Protein AF-A0A966VEH9-F1 (afdb_monomer_lite)

Structure (mmCIF, N/CA/C/O backbone):
data_AF-A0A966VEH9-F1
#
_entry.id   AF-A0A966VEH9-F1
#
loop_
_atom_site.group_PDB
_atom_site.id
_atom_site.type_symbol
_atom_site.label_atom_id
_atom_site.label_alt_id
_atom_site.label_comp_id
_atom_site.label_asym_id
_atom_site.label_entity_id
_atom_site.label_seq_id
_atom_site.pdbx_PDB_ins_code
_atom_site.Cartn_x
_atom_site.Cartn_y
_atom_site.Cartn_z
_atom_site.occupancy
_atom_site.B_iso_or_equiv
_atom_site.auth_seq_id
_atom_site.auth_comp_id
_atom_site.auth_asym_id
_atom_site.auth_atom_id
_atom_site.pdbx_PDB_model_num
ATOM 1 N N . MET A 1 1 ? 21.025 -4.062 -24.491 1.00 44.59 1 MET A N 1
ATOM 2 C CA . MET A 1 1 ? 19.567 -3.854 -24.345 1.00 44.59 1 MET A CA 1
ATOM 3 C C . MET A 1 1 ? 19.330 -3.210 -22.993 1.00 44.59 1 MET A C 1
ATOM 5 O O . MET A 1 1 ? 19.897 -3.698 -22.022 1.00 44.59 1 MET A O 1
ATOM 9 N N . ALA A 1 2 ? 18.579 -2.110 -22.922 1.00 54.09 2 ALA A N 1
ATOM 10 C CA . ALA A 1 2 ? 18.177 -1.553 -21.632 1.00 54.09 2 ALA A CA 1
ATOM 11 C C . ALA A 1 2 ? 17.307 -2.588 -20.902 1.00 54.09 2 ALA A C 1
ATOM 13 O O . ALA A 1 2 ? 16.449 -3.213 -21.525 1.00 54.09 2 ALA A O 1
ATOM 14 N N . ALA A 1 3 ? 17.565 -2.819 -19.615 1.00 67.88 3 ALA A N 1
ATOM 15 C CA . ALA A 1 3 ? 16.730 -3.713 -18.825 1.00 67.88 3 ALA A CA 1
ATOM 16 C C . ALA A 1 3 ? 15.299 -3.158 -18.784 1.00 67.88 3 ALA A C 1
ATOM 18 O O . ALA A 1 3 ? 15.113 -1.969 -18.525 1.00 67.88 3 ALA A O 1
ATOM 19 N N . THR A 1 4 ? 14.301 -4.008 -19.030 1.00 77.06 4 THR A N 1
ATOM 20 C CA . THR A 1 4 ? 12.894 -3.631 -18.875 1.00 77.06 4 THR A CA 1
ATOM 21 C C . THR A 1 4 ? 12.675 -3.118 -17.450 1.00 77.06 4 THR A C 1
ATOM 23 O O . THR A 1 4 ? 13.062 -3.808 -16.498 1.00 77.06 4 THR A O 1
ATOM 26 N N . PRO A 1 5 ? 12.106 -1.915 -17.272 1.00 85.56 5 PRO A N 1
ATOM 27 C CA . PRO A 1 5 ? 11.898 -1.368 -15.945 1.00 85.56 5 PRO A CA 1
ATOM 28 C C . PRO A 1 5 ? 10.910 -2.249 -15.163 1.00 85.56 5 PRO A C 1
ATOM 30 O O . PRO A 1 5 ? 9.948 -2.795 -15.707 1.00 85.56 5 PRO A O 1
ATOM 33 N N . SER A 1 6 ? 11.198 -2.460 -13.878 1.00 92.12 6 SER A N 1
ATOM 34 C CA . SER A 1 6 ? 10.490 -3.435 -13.047 1.00 92.12 6 SER A CA 1
ATOM 35 C C . SER A 1 6 ? 10.169 -2.859 -11.680 1.00 92.12 6 SER A C 1
ATOM 37 O O . SER A 1 6 ? 11.043 -2.281 -11.035 1.00 92.12 6 SER A O 1
ATOM 39 N N . ILE A 1 7 ? 8.940 -3.092 -11.213 1.00 94.69 7 ILE A N 1
ATOM 40 C CA . ILE A 1 7 ? 8.502 -2.699 -9.871 1.00 94.69 7 ILE A CA 1
ATOM 41 C C . ILE A 1 7 ? 9.254 -3.443 -8.762 1.00 94.69 7 ILE A C 1
ATOM 43 O O . ILE A 1 7 ? 9.319 -2.976 -7.635 1.00 94.69 7 ILE A O 1
ATOM 47 N N . PHE A 1 8 ? 9.875 -4.581 -9.073 1.00 93.12 8 PHE A N 1
ATOM 48 C CA . PHE A 1 8 ? 10.613 -5.392 -8.103 1.00 93.12 8 PHE A CA 1
ATOM 49 C C . PHE A 1 8 ? 12.091 -5.007 -7.976 1.00 93.12 8 PHE A C 1
ATOM 51 O O . PHE A 1 8 ? 12.850 -5.688 -7.289 1.00 93.12 8 PHE A O 1
ATOM 58 N N . ARG A 1 9 ? 12.523 -3.931 -8.641 1.00 91.69 9 ARG A N 1
ATOM 59 C CA . ARG A 1 9 ? 13.870 -3.372 -8.500 1.00 91.69 9 ARG A CA 1
ATOM 60 C C . ARG A 1 9 ? 13.766 -1.930 -8.042 1.00 91.69 9 ARG A C 1
ATOM 62 O O . ARG A 1 9 ? 13.199 -1.105 -8.756 1.00 91.69 9 ARG A O 1
ATOM 69 N N . LEU A 1 10 ? 14.362 -1.635 -6.889 1.00 92.56 10 LEU A N 1
ATOM 70 C CA . LEU A 1 10 ? 14.379 -0.284 -6.347 1.00 92.56 10 LEU A CA 1
ATOM 71 C C . LEU A 1 10 ? 15.043 0.683 -7.335 1.00 92.56 10 LEU A C 1
ATOM 73 O O . LEU A 1 10 ? 16.211 0.537 -7.693 1.00 92.56 10 LEU A O 1
ATOM 77 N N . SER A 1 11 ? 14.274 1.665 -7.789 1.00 93.88 11 SER A N 1
ATOM 78 C CA . SER A 1 11 ? 14.702 2.723 -8.698 1.00 93.88 11 SER A CA 1
ATOM 79 C C . SER A 1 11 ? 13.766 3.933 -8.577 1.00 93.88 11 SER A C 1
ATOM 81 O O . SER A 1 11 ? 12.633 3.790 -8.110 1.00 93.88 11 SER A O 1
ATOM 83 N N . PRO A 1 12 ? 14.170 5.128 -9.044 1.00 95.12 12 PRO A N 1
ATOM 84 C CA . PRO A 1 12 ? 13.262 6.274 -9.100 1.00 95.12 12 PRO A CA 1
ATOM 85 C C . PRO A 1 12 ? 11.986 5.977 -9.899 1.00 95.12 12 PRO A C 1
ATOM 87 O O . PRO A 1 12 ? 10.893 6.343 -9.479 1.00 95.12 12 PRO A O 1
ATOM 90 N N . SER A 1 13 ? 12.104 5.246 -11.013 1.00 95.12 13 SER A N 1
ATOM 91 C CA . SER A 1 13 ? 10.956 4.845 -11.832 1.00 95.12 13 SER A CA 1
ATOM 92 C C . SER A 1 13 ? 10.021 3.884 -11.100 1.00 95.12 13 SER A C 1
ATOM 94 O O . SER A 1 13 ? 8.808 4.048 -11.191 1.00 95.12 13 SER A O 1
ATOM 96 N N . SER A 1 14 ? 10.554 2.911 -10.348 1.00 95.38 14 SER A N 1
ATOM 97 C CA . SER A 1 14 ? 9.718 1.987 -9.571 1.00 95.38 14 SER A CA 1
ATOM 98 C C . SER A 1 14 ? 8.979 2.705 -8.444 1.00 95.38 14 SER A C 1
ATOM 100 O O . SER A 1 14 ? 7.819 2.400 -8.212 1.00 95.38 14 SER A O 1
ATOM 102 N N . LEU A 1 15 ? 9.617 3.667 -7.766 1.00 97.00 15 LEU A N 1
ATOM 103 C CA . LEU A 1 15 ? 8.972 4.466 -6.717 1.00 97.00 15 LEU A CA 1
ATOM 104 C C . LEU A 1 15 ? 7.926 5.430 -7.284 1.00 97.00 15 LEU A C 1
ATOM 106 O O . LEU A 1 15 ? 6.884 5.625 -6.668 1.00 97.00 15 LEU A O 1
ATOM 110 N N . LEU A 1 16 ? 8.171 6.010 -8.462 1.00 98.00 16 LEU A N 1
ATOM 111 C CA . LEU A 1 16 ? 7.191 6.869 -9.121 1.00 98.00 16 LEU A CA 1
ATOM 112 C C . LEU A 1 16 ? 5.952 6.075 -9.554 1.00 98.00 16 LEU A C 1
ATOM 114 O O . LEU A 1 16 ? 4.839 6.462 -9.206 1.00 98.00 16 LEU A O 1
ATOM 118 N N . GLY A 1 17 ? 6.140 4.947 -10.250 1.00 98.06 17 GLY A N 1
ATOM 119 C CA . GLY A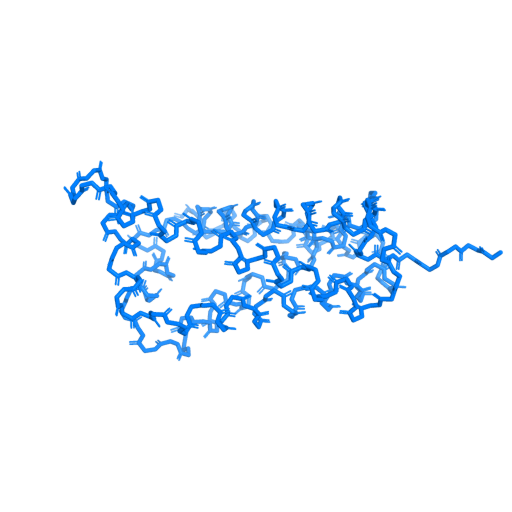 1 17 ? 5.032 4.065 -10.633 1.00 98.06 17 GLY A CA 1
ATOM 120 C C . GLY A 1 17 ? 4.331 3.466 -9.413 1.00 98.06 17 GLY A C 1
ATOM 121 O O . GLY A 1 17 ? 3.108 3.384 -9.394 1.00 98.06 17 GLY A O 1
ATOM 122 N N . TRP A 1 18 ? 5.129 3.182 -8.381 1.00 98.31 18 TRP A N 1
ATOM 123 C CA . TRP A 1 18 ? 4.818 3.133 -6.953 1.00 98.31 18 TRP A CA 1
ATOM 124 C C . TRP A 1 18 ? 3.577 3.904 -6.520 1.00 98.31 18 TRP A C 1
ATOM 126 O O . TRP A 1 18 ? 2.440 3.433 -6.406 1.00 98.31 18 TRP A O 1
ATOM 136 N N . THR A 1 19 ? 3.900 5.167 -6.296 1.00 98.56 19 THR A N 1
ATOM 137 C CA . THR A 1 19 ? 3.038 6.217 -5.793 1.00 98.56 19 THR A CA 1
ATOM 138 C C . THR A 1 19 ? 1.925 6.542 -6.778 1.00 98.56 19 THR A C 1
ATOM 140 O O . THR A 1 19 ? 0.795 6.747 -6.363 1.00 98.56 19 THR A O 1
ATOM 143 N N . ALA A 1 20 ? 2.191 6.535 -8.085 1.00 98.56 20 ALA A N 1
ATOM 144 C CA . ALA A 1 20 ? 1.158 6.810 -9.077 1.00 98.56 20 ALA A CA 1
ATOM 145 C C . ALA A 1 20 ? 0.074 5.725 -9.108 1.00 98.56 20 ALA A C 1
ATOM 147 O O . ALA A 1 20 ? -1.109 6.049 -9.193 1.00 98.56 20 ALA A O 1
ATOM 148 N N . ALA A 1 21 ? 0.453 4.450 -8.993 1.00 98.56 21 ALA A N 1
ATOM 149 C CA . ALA A 1 21 ? -0.515 3.363 -8.902 1.00 98.56 21 ALA A CA 1
ATOM 150 C C . ALA A 1 21 ? -1.343 3.466 -7.621 1.00 98.56 21 ALA A C 1
ATOM 152 O O . ALA A 1 21 ? -2.554 3.278 -7.681 1.00 98.56 21 ALA A O 1
ATOM 153 N N . TYR A 1 22 ? -0.718 3.852 -6.505 1.00 98.38 22 TYR A N 1
ATOM 154 C CA . TYR A 1 22 ? -1.426 4.122 -5.256 1.00 98.38 22 TYR A CA 1
ATOM 155 C C . TYR A 1 22 ? -2.466 5.226 -5.414 1.00 98.38 22 TYR A C 1
ATOM 157 O O . TYR A 1 22 ? -3.626 5.056 -5.068 1.00 98.38 22 TYR A O 1
ATOM 165 N N . SER A 1 23 ? -2.059 6.346 -6.010 1.00 98.12 23 SER A N 1
ATOM 166 C CA . SER A 1 23 ? -2.909 7.513 -6.236 1.00 98.12 23 SER A CA 1
ATOM 167 C C . SER A 1 23 ? -4.136 7.222 -7.102 1.00 98.12 23 SER A C 1
ATOM 169 O O . SER A 1 23 ? -5.132 7.936 -7.008 1.00 98.12 23 SER A O 1
ATOM 171 N N . ILE A 1 24 ? -4.080 6.180 -7.935 1.00 97.88 24 ILE A N 1
ATOM 172 C CA . ILE A 1 24 ? -5.221 5.694 -8.718 1.00 97.88 24 ILE A CA 1
ATOM 173 C C . ILE A 1 24 ? -6.031 4.678 -7.915 1.00 97.88 24 ILE A C 1
ATOM 175 O O . ILE A 1 24 ? -7.258 4.746 -7.888 1.00 97.88 24 ILE A O 1
ATOM 179 N N . TRP A 1 25 ? -5.348 3.710 -7.308 1.00 97.62 25 TRP A N 1
ATOM 180 C CA . TRP A 1 25 ? -5.984 2.554 -6.697 1.00 97.62 25 TRP A CA 1
ATOM 181 C C . TRP A 1 25 ? -6.665 2.887 -5.376 1.00 97.62 25 TRP A C 1
ATOM 183 O O . TRP A 1 25 ? -7.784 2.438 -5.158 1.00 97.62 25 TRP A O 1
ATOM 193 N N . GLU A 1 26 ? -6.050 3.716 -4.538 1.00 95.44 26 GLU A N 1
ATOM 194 C CA . GLU A 1 26 ? -6.538 3.980 -3.188 1.00 95.44 26 GLU A CA 1
ATOM 195 C C . GLU A 1 26 ? -7.922 4.651 -3.142 1.00 95.44 26 GLU A C 1
ATOM 197 O O . GLU A 1 26 ? -8.795 4.191 -2.409 1.00 95.44 26 GLU A O 1
ATOM 202 N N . PRO A 1 27 ? -8.223 5.683 -3.954 1.00 93.88 27 PRO A N 1
ATOM 203 C CA . PRO A 1 27 ? -9.584 6.211 -4.005 1.00 93.88 27 PRO A CA 1
ATOM 204 C C . PRO A 1 27 ? -10.607 5.148 -4.418 1.00 93.88 27 PRO A C 1
ATOM 206 O O . PRO A 1 27 ? -11.728 5.142 -3.918 1.00 93.88 27 PRO A O 1
ATOM 209 N N . ILE A 1 28 ? -10.232 4.239 -5.323 1.00 94.56 28 ILE A N 1
ATOM 210 C CA . ILE A 1 28 ? -11.113 3.175 -5.813 1.00 94.56 28 ILE A CA 1
ATOM 211 C C . ILE A 1 28 ? -11.341 2.133 -4.711 1.00 94.56 28 ILE A C 1
ATOM 213 O O . ILE A 1 28 ? -12.490 1.799 -4.413 1.00 94.56 28 ILE A O 1
ATOM 217 N N . SER A 1 29 ? -10.271 1.639 -4.085 1.00 94.31 29 SER A N 1
ATOM 218 C CA . SER A 1 29 ? -10.335 0.659 -2.999 1.00 94.31 29 SER A CA 1
ATOM 219 C C . SER A 1 29 ? -11.099 1.201 -1.795 1.00 94.31 29 SER A C 1
ATOM 221 O O . SER A 1 29 ? -11.907 0.466 -1.237 1.00 94.31 29 SER A O 1
ATOM 223 N N . TYR A 1 30 ? -10.936 2.478 -1.441 1.00 91.56 30 TYR A N 1
ATOM 224 C CA . TYR A 1 30 ? -11.640 3.113 -0.325 1.00 91.56 30 TYR A CA 1
ATOM 225 C C . TYR A 1 30 ? -13.162 2.955 -0.444 1.00 91.56 30 TYR A C 1
ATOM 227 O O . TYR A 1 30 ? -13.843 2.579 0.513 1.00 91.56 30 TYR A O 1
ATOM 235 N N . PHE A 1 31 ? -13.712 3.186 -1.642 1.00 89.69 31 PHE A N 1
ATOM 236 C CA . PHE A 1 31 ? -15.143 3.001 -1.890 1.00 89.69 31 PHE A CA 1
ATOM 237 C C . PHE A 1 31 ? -15.521 1.527 -2.067 1.00 89.69 31 PHE A C 1
ATOM 239 O O . PHE A 1 31 ? -16.549 1.100 -1.540 1.00 89.69 31 PHE A O 1
ATOM 246 N N . LEU A 1 32 ? -14.706 0.740 -2.777 1.00 92.06 32 LEU A N 1
ATOM 247 C CA . LEU A 1 32 ? -14.999 -0.671 -3.040 1.00 92.06 32 LEU A CA 1
ATOM 248 C C . LEU A 1 32 ? -14.952 -1.527 -1.773 1.00 92.06 32 LEU A C 1
ATOM 250 O O . LEU A 1 32 ? -15.899 -2.259 -1.506 1.00 92.06 32 LEU A O 1
ATOM 254 N N . ILE A 1 33 ? -13.889 -1.433 -0.973 1.00 90.50 33 ILE A N 1
ATOM 255 C CA . ILE A 1 33 ? -13.719 -2.214 0.260 1.00 90.50 33 ILE A CA 1
ATOM 256 C C . ILE A 1 33 ? -14.857 -1.903 1.228 1.00 90.50 33 ILE A C 1
ATOM 258 O O . ILE A 1 33 ? -15.461 -2.818 1.787 1.00 90.50 33 ILE A O 1
ATOM 262 N N . ARG A 1 34 ? -15.219 -0.625 1.372 1.00 87.31 34 ARG A N 1
ATOM 263 C CA . ARG A 1 34 ? -16.363 -0.223 2.192 1.00 87.31 34 ARG A CA 1
ATOM 264 C C . ARG A 1 34 ? -17.690 -0.782 1.672 1.00 87.31 34 ARG A C 1
ATOM 266 O O . ARG A 1 34 ? -18.526 -1.171 2.480 1.00 87.31 34 ARG A O 1
ATOM 273 N N . ALA A 1 35 ? -17.903 -0.802 0.357 1.00 88.69 35 ALA A N 1
ATOM 274 C CA . ALA A 1 35 ? -19.140 -1.305 -0.242 1.00 88.69 35 ALA A CA 1
ATOM 275 C C . ALA A 1 35 ? -19.259 -2.837 -0.185 1.00 88.69 35 ALA A C 1
ATOM 277 O O . ALA A 1 35 ? -20.365 -3.365 -0.101 1.00 88.69 35 ALA A O 1
ATOM 278 N N . LEU A 1 36 ? -18.130 -3.544 -0.249 1.00 88.50 36 LEU A N 1
ATOM 279 C CA . LEU A 1 36 ? -18.081 -5.005 -0.304 1.00 88.50 36 LEU A CA 1
ATOM 280 C C . LEU A 1 36 ? -17.938 -5.653 1.076 1.00 88.50 36 LEU A C 1
ATOM 282 O O . LEU A 1 36 ? -18.301 -6.817 1.247 1.00 88.50 36 LEU A O 1
ATOM 286 N N . SER A 1 37 ? -17.410 -4.931 2.064 1.00 85.38 37 SER A N 1
ATOM 287 C CA . SER A 1 37 ? -17.213 -5.474 3.402 1.00 85.38 37 SER A CA 1
ATOM 288 C C . SER A 1 37 ? -18.488 -5.418 4.238 1.00 85.38 37 SER A C 1
ATOM 290 O O . SER A 1 37 ? -19.066 -4.357 4.465 1.00 85.38 37 SER A O 1
ATOM 292 N N . GLY A 1 38 ? -18.885 -6.571 4.777 1.00 84.25 38 GLY A N 1
ATOM 293 C CA . GLY A 1 38 ? -19.914 -6.660 5.815 1.00 84.25 38 GLY A CA 1
ATOM 294 C C . GLY A 1 38 ? -19.393 -6.385 7.233 1.00 84.25 38 GLY A C 1
ATOM 295 O O . GLY A 1 38 ? -20.185 -6.353 8.174 1.00 84.25 38 GLY A O 1
ATOM 296 N N . ALA A 1 39 ? -18.078 -6.216 7.417 1.00 87.94 39 ALA A N 1
ATOM 297 C CA . ALA A 1 39 ? -17.481 -6.038 8.737 1.00 87.94 39 ALA A CA 1
ATOM 298 C C . ALA A 1 39 ? -17.654 -4.599 9.238 1.00 87.94 39 ALA A C 1
ATOM 300 O O . ALA A 1 39 ? -17.294 -3.627 8.568 1.00 87.94 39 ALA A O 1
ATOM 301 N N . ARG A 1 40 ? -18.157 -4.457 10.468 1.00 89.19 40 ARG A N 1
ATOM 302 C CA . ARG A 1 40 ? -18.418 -3.150 11.078 1.00 89.19 40 ARG A CA 1
ATOM 303 C C . ARG A 1 40 ? -17.134 -2.342 11.227 1.00 89.19 40 ARG A C 1
ATOM 305 O O . ARG A 1 40 ? -17.123 -1.164 10.892 1.00 89.19 40 ARG A O 1
ATOM 312 N N . THR A 1 41 ? -16.059 -2.969 11.690 1.00 89.75 41 THR A N 1
ATOM 313 C CA . THR A 1 41 ? -14.741 -2.333 11.839 1.00 89.75 41 THR A CA 1
ATOM 314 C C . THR A 1 41 ? -14.172 -1.799 10.524 1.00 89.75 41 THR A C 1
ATOM 316 O O . THR A 1 41 ? -13.608 -0.709 10.527 1.00 89.75 41 THR A O 1
ATOM 319 N N . VAL A 1 42 ? -14.388 -2.480 9.394 1.00 88.69 42 VAL A N 1
ATOM 320 C CA . VAL A 1 42 ? -14.015 -1.960 8.065 1.00 88.69 42 VAL A CA 1
ATOM 321 C C . VAL A 1 42 ? -14.829 -0.708 7.736 1.00 88.69 42 VAL A C 1
ATOM 323 O O . VAL A 1 42 ? -14.270 0.314 7.346 1.00 88.69 42 VAL A O 1
ATOM 326 N N . GLY A 1 43 ? -16.141 -0.742 7.976 1.00 88.44 43 GLY A N 1
ATOM 327 C CA . GLY A 1 43 ? -16.996 0.435 7.817 1.00 88.44 43 GLY A CA 1
ATOM 328 C C . GLY A 1 43 ? -16.570 1.619 8.693 1.00 88.44 43 GLY A C 1
ATOM 329 O O . GLY A 1 43 ? -16.647 2.755 8.242 1.00 88.44 43 GLY A O 1
ATOM 330 N N . GLU A 1 44 ? -16.093 1.369 9.919 1.00 89.62 44 GLU A N 1
ATOM 331 C CA . GLU A 1 44 ? -15.558 2.405 10.816 1.00 89.62 44 GLU A CA 1
ATOM 332 C C . GLU A 1 44 ? -14.228 2.987 10.321 1.00 89.62 44 GLU A C 1
ATOM 334 O O . GLU A 1 44 ? -14.008 4.191 10.457 1.00 89.62 44 GLU A O 1
ATOM 339 N N . TYR A 1 45 ? -13.356 2.149 9.755 1.00 88.44 45 TYR A N 1
ATOM 340 C CA . TYR A 1 45 ? -12.058 2.561 9.219 1.00 88.44 45 TYR A CA 1
ATOM 341 C C . TYR A 1 45 ? -12.215 3.502 8.021 1.00 88.44 45 TYR A C 1
ATOM 343 O O . TYR A 1 45 ? -11.602 4.566 7.978 1.00 88.44 45 TYR A O 1
ATOM 351 N N . TYR A 1 46 ? -13.124 3.153 7.109 1.00 88.81 46 TYR A N 1
ATOM 352 C CA . TYR A 1 46 ? -13.430 3.905 5.891 1.00 88.81 46 TYR A CA 1
ATOM 353 C C . TYR A 1 46 ? -14.581 4.920 6.069 1.00 88.81 46 TYR A C 1
ATOM 355 O O . TYR A 1 46 ? -15.216 5.333 5.093 1.00 88.81 46 TYR A O 1
ATOM 363 N N . ASP A 1 47 ? -14.897 5.319 7.308 1.00 88.62 47 ASP A N 1
ATOM 364 C CA . ASP A 1 47 ? -15.835 6.409 7.598 1.00 88.62 47 ASP A CA 1
ATOM 365 C C . ASP A 1 47 ? -15.065 7.717 7.861 1.00 88.62 47 ASP A C 1
ATOM 367 O O . ASP A 1 47 ? -14.434 7.843 8.918 1.00 88.62 47 ASP A O 1
ATOM 371 N N . PRO A 1 48 ? -15.160 8.727 6.970 1.00 85.44 48 PRO A N 1
ATOM 372 C CA . PRO A 1 48 ? -14.444 9.994 7.133 1.00 85.44 48 PRO A CA 1
ATOM 373 C C . PRO A 1 48 ? -14.864 10.761 8.395 1.00 85.44 48 PRO A C 1
ATOM 375 O O . PRO A 1 48 ? -14.128 11.621 8.871 1.00 85.44 48 PRO A O 1
ATOM 378 N N . ARG A 1 49 ? -16.029 10.443 8.982 1.00 85.94 49 ARG A N 1
ATOM 379 C CA . ARG A 1 49 ? -16.490 11.037 10.249 1.00 85.94 49 ARG A CA 1
ATOM 380 C C . ARG A 1 49 ? -15.768 10.476 11.473 1.00 85.94 49 ARG A C 1
ATOM 382 O O . ARG A 1 49 ? -15.861 11.061 12.550 1.00 85.94 49 ARG A O 1
ATOM 389 N N . ARG A 1 50 ? -15.116 9.319 11.339 1.00 86.19 50 ARG A N 1
ATOM 390 C CA . ARG A 1 50 ? -14.435 8.612 12.434 1.00 86.19 50 ARG A CA 1
ATOM 391 C C . ARG A 1 50 ? -12.926 8.644 12.286 1.00 86.19 50 ARG A C 1
ATOM 393 O O . ARG A 1 50 ? -12.235 8.859 13.280 1.00 86.19 50 ARG A O 1
ATOM 400 N N . THR A 1 51 ? -12.444 8.455 11.064 1.00 84.62 51 THR A N 1
ATOM 401 C CA . THR A 1 51 ? -11.019 8.425 10.750 1.00 84.62 51 THR A CA 1
ATOM 402 C C . THR A 1 51 ? -10.755 9.413 9.620 1.00 84.62 51 THR A C 1
ATOM 404 O O . THR A 1 51 ? -11.368 9.282 8.559 1.00 84.62 51 THR A O 1
ATOM 407 N N . PRO A 1 52 ? -9.865 10.406 9.806 1.00 88.31 52 PRO A N 1
ATOM 408 C CA . PRO A 1 52 ? -9.526 11.327 8.731 1.00 88.31 52 PRO A CA 1
ATOM 409 C C . PRO A 1 52 ? -9.006 10.563 7.510 1.00 88.31 52 PRO A C 1
ATOM 411 O O . PRO A 1 52 ? -8.119 9.719 7.645 1.00 88.31 52 PRO A O 1
ATOM 414 N N . VAL A 1 53 ? -9.519 10.885 6.320 1.00 88.00 53 VAL A N 1
ATOM 415 C CA . VAL A 1 53 ? -9.150 10.210 5.059 1.00 88.00 53 VAL A CA 1
ATOM 416 C C . VAL A 1 53 ? -7.638 10.240 4.841 1.00 88.00 53 VAL A C 1
ATOM 418 O O . VAL A 1 53 ? -7.038 9.223 4.508 1.00 88.00 53 VAL A O 1
ATOM 421 N N . ALA A 1 54 ? -7.003 11.380 5.122 1.00 87.00 54 ALA A N 1
ATOM 422 C CA . ALA A 1 54 ? -5.556 11.525 5.026 1.00 87.00 54 ALA A CA 1
ATOM 423 C C . ALA A 1 54 ? -4.786 10.546 5.930 1.00 87.00 54 ALA A C 1
ATOM 425 O O . ALA A 1 54 ? -3.717 10.090 5.544 1.00 87.00 54 ALA A O 1
ATOM 426 N N . VAL A 1 55 ? -5.312 10.198 7.111 1.00 87.31 55 VAL A N 1
ATOM 427 C CA . VAL A 1 55 ? -4.662 9.238 8.020 1.00 87.31 55 VAL A CA 1
ATOM 428 C C . VAL A 1 55 ? -4.740 7.823 7.457 1.00 87.31 55 VAL A C 1
ATOM 430 O O . VAL A 1 55 ? -3.732 7.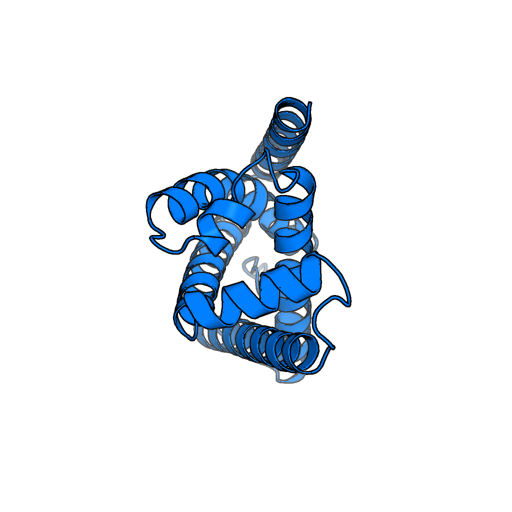124 7.485 1.00 87.31 55 VAL A O 1
ATOM 433 N N . VAL A 1 56 ? -5.898 7.428 6.917 1.00 89.56 56 VAL A N 1
ATOM 434 C CA . VAL A 1 56 ? -6.082 6.125 6.252 1.00 89.56 56 VAL A CA 1
ATOM 435 C C . VAL A 1 56 ? -5.123 6.015 5.072 1.00 89.56 56 VAL A C 1
ATOM 437 O O . VAL A 1 56 ? -4.235 5.169 5.059 1.00 89.56 56 VAL A O 1
ATOM 440 N N . PHE A 1 57 ? -5.202 6.973 4.148 1.00 93.25 57 PHE A N 1
ATOM 441 C CA . PHE A 1 57 ? -4.393 6.948 2.938 1.00 93.25 57 PHE A CA 1
ATOM 442 C C . PHE A 1 57 ? -2.894 7.057 3.223 1.00 93.25 57 PHE A C 1
ATOM 444 O O . PHE A 1 57 ? -2.073 6.473 2.524 1.00 93.25 57 PHE A O 1
ATOM 451 N N . PHE A 1 58 ? -2.477 7.822 4.222 1.00 91.94 58 PHE A N 1
ATOM 452 C CA . PHE A 1 58 ? -1.054 7.907 4.527 1.00 91.94 58 PHE A CA 1
ATOM 453 C C . PHE A 1 58 ? -0.547 6.642 5.228 1.00 91.94 58 PHE A C 1
ATOM 455 O O . PHE A 1 58 ? 0.556 6.180 4.930 1.00 91.94 58 PHE A O 1
ATOM 462 N N . GLY A 1 59 ? -1.359 6.065 6.120 1.00 91.81 59 GLY A N 1
ATOM 463 C CA . GLY A 1 59 ? -1.058 4.813 6.807 1.00 91.81 59 GLY A CA 1
ATOM 464 C C . GLY A 1 59 ? -0.869 3.657 5.829 1.00 91.81 59 GLY A C 1
ATOM 465 O O . GLY A 1 59 ? 0.198 3.039 5.823 1.00 91.81 59 GLY A O 1
ATOM 466 N N . ASP A 1 60 ? -1.851 3.437 4.953 1.00 93.00 60 ASP A N 1
ATOM 467 C CA . ASP A 1 60 ? -1.842 2.345 3.973 1.00 93.00 60 ASP A CA 1
ATOM 468 C C . ASP A 1 60 ? -0.685 2.496 2.976 1.00 93.00 60 ASP A C 1
ATOM 470 O O . ASP A 1 60 ? 0.010 1.519 2.661 1.00 93.00 60 ASP A O 1
ATOM 474 N N . PHE A 1 61 ? -0.391 3.736 2.559 1.00 96.75 61 PHE A N 1
ATOM 475 C CA . PHE A 1 61 ? 0.744 4.025 1.687 1.00 96.75 61 PHE A CA 1
ATOM 476 C C . PHE A 1 61 ? 2.084 3.694 2.344 1.00 96.75 61 PHE A C 1
ATOM 478 O O . PHE A 1 61 ? 2.902 2.991 1.744 1.00 96.75 61 PHE A O 1
ATOM 485 N N . ILE A 1 62 ? 2.339 4.201 3.557 1.00 96.12 62 ILE A N 1
ATOM 486 C CA . ILE A 1 62 ? 3.616 3.980 4.248 1.00 96.12 62 ILE A CA 1
ATOM 487 C C . ILE A 1 62 ? 3.811 2.501 4.547 1.00 96.12 62 ILE A C 1
ATOM 489 O O . ILE A 1 62 ? 4.887 1.968 4.268 1.00 96.12 62 ILE A O 1
ATOM 493 N N . TYR A 1 63 ? 2.789 1.846 5.098 1.00 94.44 63 TYR A N 1
ATOM 494 C CA . TYR A 1 63 ? 2.867 0.445 5.491 1.00 94.44 63 TYR A CA 1
ATOM 495 C C . TYR A 1 63 ? 3.202 -0.447 4.291 1.00 94.44 63 TYR A C 1
ATOM 497 O O . TYR A 1 63 ? 4.194 -1.182 4.302 1.00 94.44 63 TYR A O 1
ATOM 505 N N . SER A 1 64 ? 2.453 -0.291 3.201 1.00 96.44 64 SER A N 1
ATOM 506 C CA . SER A 1 64 ? 2.650 -1.082 1.987 1.00 96.44 64 SER A CA 1
ATOM 507 C C . SER A 1 64 ? 3.962 -0.742 1.277 1.00 96.44 64 SER A C 1
ATOM 509 O O . SER A 1 64 ? 4.625 -1.623 0.729 1.00 96.44 64 SER A O 1
ATOM 511 N N . THR A 1 65 ? 4.386 0.526 1.306 1.00 97.44 65 THR A N 1
ATOM 512 C CA . THR A 1 65 ? 5.681 0.937 0.743 1.00 97.44 65 THR A CA 1
ATOM 513 C C . THR A 1 65 ? 6.833 0.311 1.519 1.00 97.44 65 THR A C 1
ATOM 515 O O . THR A 1 65 ? 7.784 -0.177 0.912 1.00 97.44 65 THR A O 1
ATOM 518 N N . PHE A 1 66 ? 6.747 0.263 2.850 1.00 96.81 66 PHE A N 1
ATOM 519 C CA . PHE A 1 66 ? 7.744 -0.420 3.668 1.00 96.81 66 PHE A CA 1
ATOM 520 C C . PHE A 1 66 ? 7.829 -1.913 3.317 1.00 96.81 66 PHE A C 1
ATOM 522 O O . PHE A 1 66 ? 8.928 -2.420 3.090 1.00 96.81 66 PHE A O 1
ATOM 529 N N . ILE A 1 67 ? 6.685 -2.592 3.171 1.00 97.12 67 ILE A N 1
ATOM 530 C CA . ILE A 1 67 ? 6.616 -3.994 2.720 1.00 97.12 67 ILE A CA 1
ATOM 531 C C . ILE A 1 67 ? 7.289 -4.171 1.354 1.00 97.12 67 ILE A C 1
ATOM 533 O O . ILE A 1 67 ? 8.126 -5.063 1.196 1.00 97.12 67 ILE A O 1
ATOM 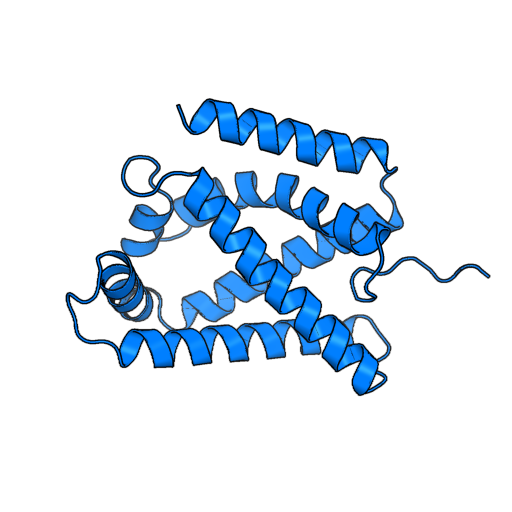537 N N . LEU A 1 68 ? 6.982 -3.310 0.376 1.00 96.88 68 LEU A N 1
ATOM 538 C CA . LEU A 1 68 ? 7.599 -3.363 -0.952 1.00 96.88 68 LEU A CA 1
ATOM 539 C C . LEU A 1 68 ? 9.123 -3.217 -0.872 1.00 96.88 68 LEU A C 1
ATOM 541 O O . LEU A 1 68 ? 9.845 -3.998 -1.493 1.00 96.88 68 LEU A O 1
ATOM 545 N N . LEU A 1 69 ? 9.619 -2.239 -0.112 1.00 96.75 69 LEU A N 1
ATOM 546 C CA . LEU A 1 69 ? 11.054 -1.982 0.028 1.00 96.75 69 LEU A CA 1
ATOM 547 C C . LEU A 1 69 ? 11.780 -3.160 0.686 1.00 96.75 69 LEU A C 1
ATOM 549 O O . LEU A 1 69 ? 12.841 -3.570 0.211 1.00 96.75 69 LEU A O 1
ATOM 553 N N . VAL A 1 70 ? 11.198 -3.743 1.738 1.00 96.62 70 VAL A N 1
ATOM 554 C CA . VAL A 1 70 ? 11.741 -4.945 2.384 1.00 96.62 70 VAL A CA 1
ATOM 555 C C . VAL A 1 70 ? 11.747 -6.122 1.407 1.00 96.62 70 VAL A C 1
ATOM 557 O O . VAL A 1 70 ? 12.767 -6.796 1.272 1.00 96.62 70 VAL A O 1
ATOM 560 N N . ALA A 1 71 ? 10.662 -6.339 0.660 1.00 96.00 71 ALA A N 1
ATOM 561 C CA . ALA A 1 71 ? 10.583 -7.401 -0.340 1.00 96.00 71 ALA A CA 1
ATOM 562 C C . ALA A 1 71 ? 11.620 -7.235 -1.464 1.00 96.00 71 ALA A C 1
ATOM 564 O O . ALA A 1 71 ? 12.251 -8.213 -1.869 1.00 96.00 71 ALA A O 1
ATOM 565 N N . GLN A 1 72 ? 11.846 -6.008 -1.939 1.00 94.06 72 GLN A N 1
ATOM 566 C CA . GLN A 1 72 ? 12.889 -5.698 -2.922 1.00 94.06 72 GLN A CA 1
ATOM 567 C C . GLN A 1 72 ? 14.293 -5.963 -2.363 1.00 94.06 72 GLN A C 1
ATOM 569 O O . GLN A 1 72 ? 15.119 -6.566 -3.050 1.00 94.06 72 GLN A O 1
ATOM 574 N N . ALA A 1 73 ? 14.562 -5.546 -1.123 1.00 94.31 73 ALA A N 1
ATOM 575 C CA . ALA A 1 73 ? 15.853 -5.754 -0.471 1.00 94.31 73 ALA A CA 1
ATOM 576 C C . ALA A 1 73 ? 16.154 -7.248 -0.267 1.00 94.31 73 ALA A C 1
ATOM 578 O O . ALA A 1 73 ? 17.236 -7.716 -0.625 1.00 94.31 73 ALA A O 1
ATOM 579 N N . LEU A 1 74 ? 15.180 -8.013 0.237 1.00 93.75 74 LEU A N 1
ATOM 580 C CA . LEU A 1 74 ? 15.307 -9.461 0.402 1.00 93.75 74 LEU A CA 1
ATOM 581 C C . LEU A 1 74 ? 15.463 -10.162 -0.949 1.00 93.75 74 LEU A C 1
ATOM 583 O O . LEU A 1 74 ? 16.382 -10.960 -1.118 1.00 93.75 74 LEU A O 1
ATOM 587 N N . GLY A 1 75 ? 14.621 -9.826 -1.932 1.00 91.19 75 GLY A N 1
ATOM 588 C CA . GLY A 1 75 ? 14.683 -10.395 -3.279 1.00 91.19 75 GLY A CA 1
ATOM 589 C C . GLY A 1 75 ? 16.031 -10.167 -3.965 1.00 91.19 75 GLY A C 1
ATOM 590 O O . GLY A 1 75 ? 16.560 -11.088 -4.590 1.00 91.19 75 GLY A O 1
ATOM 591 N N . ALA A 1 76 ? 16.623 -8.982 -3.790 1.00 87.69 76 ALA A N 1
ATOM 592 C CA . ALA A 1 76 ? 17.973 -8.685 -4.258 1.00 87.69 76 ALA A CA 1
ATOM 593 C C . ALA A 1 76 ? 19.036 -9.516 -3.519 1.00 87.69 76 ALA A C 1
ATOM 595 O O . ALA A 1 76 ? 19.909 -10.093 -4.167 1.00 87.69 76 ALA A O 1
ATOM 596 N N . GLY A 1 77 ? 18.939 -9.624 -2.190 1.00 84.62 77 GLY A N 1
ATOM 597 C CA . GLY A 1 77 ? 19.886 -10.373 -1.359 1.00 84.62 77 GLY A CA 1
ATOM 598 C C . GLY A 1 77 ? 19.936 -11.874 -1.663 1.00 84.62 77 GLY A C 1
ATOM 599 O O . GLY A 1 77 ? 21.009 -12.469 -1.628 1.00 84.62 77 GLY A O 1
ATOM 600 N N . VAL A 1 78 ? 18.800 -12.483 -2.021 1.00 87.19 78 VAL A N 1
ATOM 601 C CA . VAL A 1 78 ? 18.720 -13.909 -2.397 1.00 87.19 78 VAL A CA 1
ATOM 602 C C . VAL A 1 78 ? 18.798 -14.156 -3.911 1.00 87.19 78 VAL A C 1
ATOM 604 O O . VAL A 1 78 ? 18.628 -15.287 -4.367 1.00 87.19 78 VAL A O 1
ATOM 607 N N . GLY A 1 79 ? 19.052 -13.114 -4.710 1.00 82.44 79 GLY A N 1
ATOM 608 C CA . GLY A 1 79 ? 19.210 -13.229 -6.162 1.00 82.44 79 GLY A CA 1
ATOM 609 C C . GLY A 1 79 ? 17.954 -13.722 -6.888 1.00 82.44 79 GLY A C 1
ATOM 610 O O . GLY A 1 79 ? 18.064 -14.395 -7.918 1.00 82.44 79 GLY A O 1
ATOM 611 N N . LEU A 1 80 ? 16.757 -13.425 -6.368 1.00 82.38 80 LEU A N 1
ATOM 612 C CA . LEU A 1 80 ? 15.514 -13.852 -7.007 1.00 82.38 80 LEU A CA 1
ATOM 613 C C . LEU A 1 80 ? 15.345 -13.171 -8.363 1.00 82.38 80 LEU A C 1
ATOM 615 O O . LEU A 1 80 ? 15.475 -11.958 -8.525 1.00 82.38 80 LEU A O 1
ATOM 619 N N . GLN A 1 81 ? 15.017 -13.990 -9.357 1.00 80.44 81 GLN A N 1
ATOM 620 C CA . GLN A 1 81 ? 14.701 -13.541 -10.703 1.00 80.44 81 GLN A CA 1
ATOM 621 C C . GLN A 1 81 ? 13.341 -14.089 -11.121 1.00 80.44 81 GLN A C 1
ATOM 623 O O . GLN A 1 81 ? 13.040 -15.268 -10.918 1.00 80.44 81 GLN A O 1
ATOM 628 N N . GLY A 1 82 ? 12.542 -13.224 -11.740 1.00 85.31 82 GLY A N 1
ATOM 629 C CA . GLY A 1 82 ? 11.223 -13.556 -12.265 1.00 85.31 82 GLY A CA 1
ATOM 630 C C . GLY A 1 82 ? 10.077 -12.970 -11.443 1.00 85.31 82 GLY A C 1
ATOM 631 O O . GLY A 1 82 ? 10.125 -12.899 -10.217 1.00 85.31 82 GLY A O 1
ATOM 632 N N . MET A 1 83 ? 9.020 -12.578 -12.155 1.00 87.62 83 MET A N 1
ATOM 633 C CA . MET A 1 83 ? 7.839 -11.914 -11.600 1.00 87.62 83 MET A CA 1
ATOM 634 C C . MET A 1 83 ? 7.190 -12.719 -10.469 1.00 87.62 83 MET A C 1
ATOM 636 O O . MET A 1 83 ? 6.941 -12.176 -9.401 1.00 87.62 83 MET A O 1
ATOM 640 N N . TRP A 1 84 ? 6.979 -14.022 -10.670 1.00 89.81 84 TRP A N 1
ATOM 641 C CA . TRP A 1 84 ? 6.300 -14.880 -9.694 1.00 89.81 84 TRP A CA 1
ATOM 642 C C . TRP A 1 84 ? 7.078 -15.059 -8.393 1.00 89.81 84 TRP A C 1
ATOM 644 O O . TRP A 1 84 ? 6.483 -15.080 -7.321 1.00 89.81 84 TRP A O 1
ATOM 654 N N . LYS A 1 85 ? 8.411 -15.143 -8.473 1.00 92.56 85 LYS A N 1
ATOM 655 C CA . LYS A 1 85 ? 9.258 -15.244 -7.279 1.00 92.56 85 LYS A CA 1
ATOM 656 C C . LYS A 1 85 ? 9.229 -13.947 -6.478 1.00 92.56 85 LYS A C 1
ATOM 658 O O . LYS A 1 85 ? 9.124 -13.989 -5.259 1.00 92.56 85 LYS A O 1
ATOM 663 N N . ASN A 1 86 ? 9.272 -12.808 -7.165 1.00 92.56 86 ASN A N 1
ATOM 664 C CA . ASN A 1 86 ? 9.200 -11.509 -6.508 1.00 92.56 86 ASN A CA 1
ATOM 665 C C . ASN A 1 86 ? 7.809 -11.222 -5.930 1.00 92.56 86 ASN A C 1
ATOM 667 O O . ASN A 1 86 ? 7.711 -10.662 -4.843 1.00 92.56 86 ASN A O 1
ATOM 671 N N . LEU A 1 87 ? 6.743 -11.658 -6.607 1.00 94.94 87 LEU A N 1
ATOM 672 C CA . LEU A 1 87 ? 5.391 -11.610 -6.058 1.00 94.94 87 LEU A CA 1
ATOM 673 C C . LEU A 1 87 ? 5.277 -12.479 -4.800 1.00 94.94 87 LEU A C 1
ATOM 675 O O . LEU A 1 87 ? 4.768 -12.018 -3.785 1.00 94.94 87 LEU A O 1
ATOM 679 N N . GLY A 1 88 ? 5.800 -13.708 -4.840 1.00 95.31 88 GLY A N 1
ATOM 680 C CA . GLY A 1 88 ? 5.850 -14.582 -3.667 1.00 95.31 88 GLY A CA 1
ATOM 681 C C . GLY A 1 88 ? 6.632 -13.963 -2.505 1.00 95.31 88 GLY A C 1
ATOM 682 O O . GLY A 1 88 ? 6.188 -14.042 -1.365 1.00 95.31 88 GLY A O 1
ATOM 683 N N . MET A 1 89 ? 7.752 -13.288 -2.791 1.00 96.00 89 MET A N 1
ATOM 684 C CA . MET A 1 89 ? 8.516 -12.539 -1.788 1.00 96.00 89 MET A CA 1
ATOM 685 C C . MET A 1 89 ? 7.693 -11.394 -1.190 1.00 96.00 89 MET A C 1
ATOM 687 O O . MET A 1 89 ? 7.633 -11.268 0.028 1.00 96.00 89 MET A O 1
ATOM 691 N N . PHE A 1 90 ? 7.026 -10.591 -2.022 1.00 96.69 90 PHE A N 1
ATOM 692 C CA . PHE A 1 90 ? 6.159 -9.510 -1.551 1.00 96.69 90 PHE A CA 1
ATOM 693 C C . PHE A 1 90 ? 5.053 -10.028 -0.626 1.00 96.69 90 PHE A C 1
ATOM 695 O O . PHE A 1 90 ? 4.921 -9.531 0.488 1.00 96.69 90 PHE A O 1
ATOM 702 N N . LEU A 1 91 ? 4.321 -11.066 -1.043 1.00 97.25 91 LEU A N 1
ATOM 703 C CA . LEU A 1 91 ? 3.251 -11.660 -0.234 1.00 97.25 91 LEU A CA 1
ATOM 704 C C . LEU A 1 91 ? 3.790 -12.277 1.063 1.00 97.25 91 LEU A C 1
ATOM 706 O O . LEU A 1 91 ? 3.177 -12.132 2.115 1.00 97.25 91 LEU A O 1
ATOM 710 N N . GLY A 1 92 ? 4.959 -12.921 1.014 1.00 96.44 92 GLY A N 1
ATOM 711 C CA . GLY A 1 92 ? 5.611 -13.472 2.202 1.00 96.44 92 GLY A CA 1
ATOM 712 C C . GLY A 1 92 ? 6.002 -12.395 3.216 1.00 96.44 92 GLY A C 1
ATOM 713 O O . GLY A 1 92 ? 5.761 -12.564 4.414 1.00 96.44 92 GLY A O 1
ATOM 714 N N . VAL A 1 93 ? 6.562 -11.273 2.748 1.00 97.06 93 VAL A N 1
ATOM 715 C CA . VAL A 1 93 ? 6.865 -10.116 3.604 1.00 97.06 93 VAL A CA 1
ATOM 716 C C . VAL A 1 93 ? 5.579 -9.525 4.167 1.00 97.06 93 VAL A C 1
ATOM 718 O O . VAL A 1 93 ? 5.502 -9.344 5.376 1.00 97.06 93 VAL A O 1
ATOM 721 N N . GLN A 1 94 ? 4.567 -9.301 3.326 1.00 96.88 94 GLN A N 1
ATOM 722 C CA . GLN A 1 94 ? 3.271 -8.769 3.743 1.00 96.88 94 GLN A CA 1
ATOM 723 C C . GLN A 1 94 ? 2.660 -9.615 4.868 1.00 96.88 94 GLN A C 1
ATOM 725 O O . GLN A 1 94 ? 2.405 -9.101 5.949 1.00 96.88 94 GLN A O 1
ATOM 730 N N . TRP A 1 95 ? 2.520 -10.928 4.671 1.00 96.00 95 TRP A N 1
ATOM 731 C CA . TRP A 1 95 ? 1.921 -11.814 5.675 1.00 96.00 95 TRP A CA 1
ATOM 732 C C . TRP A 1 95 ? 2.730 -11.868 6.968 1.00 96.00 95 TRP A C 1
ATOM 734 O O . TRP A 1 95 ? 2.162 -11.933 8.057 1.00 96.00 95 TRP A O 1
ATOM 744 N N . THR A 1 96 ? 4.060 -11.832 6.861 1.00 95.62 96 THR A N 1
ATOM 745 C CA . THR A 1 96 ? 4.932 -11.778 8.039 1.00 95.62 96 THR A CA 1
ATOM 746 C C . THR A 1 96 ? 4.712 -10.476 8.806 1.00 95.62 96 THR A C 1
ATOM 748 O O . THR A 1 96 ? 4.564 -10.506 10.026 1.00 95.62 96 THR A O 1
ATOM 751 N N . SER A 1 97 ? 4.644 -9.341 8.108 1.00 94.38 97 SER A N 1
ATOM 752 C CA . SER A 1 97 ? 4.365 -8.032 8.700 1.00 94.38 97 SER A CA 1
ATOM 753 C C . SER A 1 97 ? 2.982 -7.979 9.352 1.00 94.38 97 SER A C 1
ATOM 755 O O . SER A 1 97 ? 2.889 -7.574 10.511 1.00 94.38 97 SER A O 1
ATOM 757 N N . ASP A 1 98 ? 1.942 -8.473 8.676 1.00 92.62 98 ASP A N 1
ATOM 758 C CA . ASP A 1 98 ? 0.568 -8.505 9.191 1.00 92.62 98 ASP A CA 1
ATOM 759 C C . ASP A 1 98 ? 0.476 -9.366 10.457 1.00 92.62 98 ASP A C 1
ATOM 761 O O . ASP A 1 98 ? -0.144 -8.981 11.452 1.00 92.62 98 ASP A O 1
ATOM 765 N N . TYR A 1 99 ? 1.152 -10.519 10.461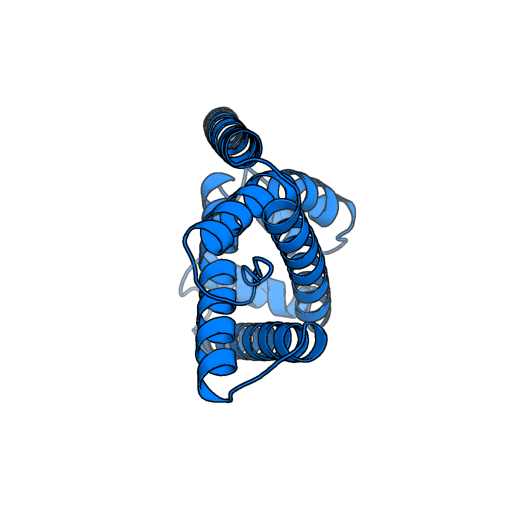 1.00 92.06 99 TYR A N 1
ATOM 766 C CA . TYR A 1 99 ? 1.198 -11.401 11.622 1.00 92.06 99 TYR A CA 1
ATOM 767 C C . TYR A 1 99 ? 1.967 -10.783 12.798 1.00 92.06 99 TYR A C 1
ATOM 769 O O . TYR A 1 99 ? 1.499 -10.833 13.936 1.00 92.06 99 TYR A O 1
ATOM 777 N N . LEU A 1 100 ? 3.121 -10.158 12.546 1.00 92.94 100 LEU A N 1
ATOM 778 C CA . LEU A 1 100 ? 3.880 -9.455 13.585 1.00 92.94 100 LEU A CA 1
ATOM 779 C C . LEU A 1 100 ? 3.078 -8.290 14.174 1.00 92.94 100 LEU A C 1
ATOM 781 O O . LEU A 1 100 ? 3.071 -8.103 15.393 1.00 92.94 100 LEU A O 1
ATOM 785 N N . TRP A 1 101 ? 2.361 -7.545 13.331 1.00 90.62 101 TRP A N 1
ATOM 786 C CA . TRP A 1 101 ? 1.457 -6.486 13.767 1.00 90.62 101 TRP A CA 1
ATOM 787 C C . TRP A 1 101 ? 0.317 -7.031 14.631 1.00 90.62 101 TRP A C 1
ATOM 789 O O . TRP A 1 101 ? 0.052 -6.506 15.715 1.00 90.62 101 TRP A O 1
ATOM 799 N N . TYR A 1 102 ? -0.310 -8.129 14.202 1.00 90.62 102 TYR A N 1
ATOM 800 C CA . TYR A 1 102 ? -1.338 -8.820 14.975 1.00 90.62 102 TYR A CA 1
ATOM 801 C C . TYR A 1 102 ? -0.834 -9.233 16.362 1.00 90.62 102 TYR A C 1
ATOM 803 O O . TYR A 1 102 ? -1.513 -8.965 17.358 1.00 90.62 102 TYR A O 1
ATOM 811 N N . LEU A 1 103 ? 0.349 -9.853 16.445 1.00 92.19 103 LEU A N 1
ATOM 812 C CA . LEU A 1 103 ? 0.946 -10.262 17.718 1.00 92.19 103 LEU A CA 1
ATOM 813 C C . LEU A 1 103 ? 1.215 -9.058 18.624 1.00 92.19 103 LEU A C 1
ATOM 815 O O . LEU A 1 103 ? 0.856 -9.088 19.801 1.00 92.19 103 LEU A O 1
ATOM 819 N N . LEU A 1 104 ? 1.793 -7.988 18.070 1.00 93.44 104 LEU A N 1
ATOM 820 C CA . LEU A 1 104 ? 2.082 -6.760 18.805 1.00 93.44 104 LEU A CA 1
ATOM 821 C C . LEU A 1 104 ? 0.803 -6.147 19.386 1.00 93.44 104 LEU A C 1
ATOM 823 O O . LEU A 1 104 ? 0.720 -5.906 20.588 1.00 93.44 104 LEU A O 1
ATOM 827 N N . VAL A 1 105 ? -0.212 -5.926 18.550 1.00 92.62 105 VAL A N 1
ATOM 828 C CA . VAL A 1 105 ? -1.476 -5.309 18.974 1.00 92.62 105 VAL A CA 1
ATOM 829 C C . VAL A 1 105 ? -2.231 -6.190 19.965 1.00 92.62 105 VAL A C 1
ATOM 831 O O . VAL A 1 105 ? -2.833 -5.676 20.908 1.00 92.62 105 VAL A O 1
ATOM 834 N N . SER A 1 106 ? -2.202 -7.509 19.781 1.00 91.38 106 SER A N 1
ATOM 835 C CA . SER A 1 106 ? -2.895 -8.450 20.669 1.00 91.38 106 SER A CA 1
ATOM 836 C C . SER A 1 106 ? -2.240 -8.554 22.047 1.00 91.38 106 SER A C 1
ATOM 838 O O . SER A 1 106 ? -2.930 -8.850 23.020 1.00 91.38 106 SER A O 1
ATOM 840 N N . ALA A 1 107 ? -0.933 -8.295 22.146 1.00 94.69 107 ALA A N 1
ATOM 841 C CA . ALA A 1 107 ? -0.204 -8.292 23.412 1.00 94.69 107 ALA A CA 1
ATOM 842 C C . ALA A 1 107 ? -0.410 -7.006 24.232 1.00 94.69 107 ALA A C 1
ATOM 844 O O . ALA A 1 107 ? -0.191 -7.009 25.445 1.00 94.69 107 ALA A O 1
ATOM 845 N N . LEU A 1 108 ? -0.822 -5.903 23.598 1.00 95.50 108 LEU A N 1
ATOM 846 C CA . LEU A 1 108 ? -1.041 -4.636 24.293 1.00 95.50 108 LEU A CA 1
ATOM 847 C C . LEU A 1 108 ? -2.327 -4.668 25.143 1.00 95.50 108 LEU A C 1
ATOM 849 O O . LEU A 1 108 ? -3.353 -5.196 24.702 1.00 95.50 108 LEU A O 1
ATOM 853 N N . PRO A 1 109 ? -2.329 -4.066 26.349 1.00 95.19 109 PRO A N 1
ATOM 854 C CA . PRO A 1 109 ? -3.531 -3.976 27.170 1.00 95.19 109 PRO A CA 1
ATOM 855 C C . PRO A 1 109 ? -4.672 -3.242 26.456 1.00 95.19 109 PRO A C 1
ATOM 857 O O . PRO A 1 109 ? -4.456 -2.244 25.760 1.00 95.19 109 PRO A O 1
ATOM 860 N N . LYS A 1 110 ? -5.910 -3.685 26.688 1.00 93.25 110 LYS A N 1
ATOM 861 C CA . LYS A 1 110 ? -7.100 -2.927 26.272 1.00 93.25 110 LYS A CA 1
ATOM 862 C C . LYS A 1 110 ? -7.079 -1.538 26.906 1.00 93.25 110 LYS A C 1
ATOM 864 O O . LYS A 1 110 ? -6.707 -1.397 28.069 1.00 93.25 110 LYS A O 1
ATOM 869 N N . GLY A 1 111 ? -7.493 -0.527 26.154 1.00 92.06 111 GLY A N 1
ATOM 870 C CA . GLY A 1 111 ? -7.463 0.868 26.582 1.00 92.06 111 GLY A CA 1
ATOM 871 C C . GLY A 1 111 ? -6.108 1.555 26.411 1.00 92.06 111 GLY A C 1
ATOM 872 O O . GLY A 1 111 ? -6.008 2.733 26.741 1.00 92.06 111 GLY A O 1
ATOM 873 N N . THR A 1 112 ? -5.082 0.877 25.867 1.00 93.44 112 THR A N 1
ATOM 874 C CA . THR A 1 112 ? -3.786 1.516 25.548 1.00 93.44 112 THR A CA 1
ATOM 875 C C . THR A 1 112 ? -3.984 2.725 24.634 1.00 93.44 112 THR A C 1
ATOM 877 O O . THR A 1 112 ? -3.408 3.787 24.855 1.00 93.44 112 THR A O 1
ATOM 880 N N . SER A 1 113 ? -4.815 2.578 23.601 1.00 92.19 113 SER A N 1
ATOM 881 C CA . SER A 1 113 ? -5.265 3.687 22.767 1.00 92.19 113 SER A CA 1
ATOM 882 C C . SER A 1 113 ? -6.501 3.284 21.968 1.00 92.19 113 SER A C 1
ATOM 884 O O . SER A 1 113 ? -6.744 2.099 21.733 1.00 92.19 113 SER A O 1
ATOM 886 N N . ARG A 1 114 ? -7.240 4.280 21.455 1.00 88.19 114 ARG A N 1
ATOM 887 C CA . ARG A 1 114 ? -8.354 4.038 20.519 1.00 88.19 114 ARG A CA 1
ATOM 888 C C . ARG A 1 114 ? -7.921 3.216 19.300 1.00 88.19 114 ARG A C 1
ATOM 890 O O . ARG A 1 114 ? -8.719 2.443 18.783 1.00 88.19 114 ARG A O 1
ATOM 897 N N . TYR A 1 115 ? -6.672 3.386 18.865 1.00 86.00 115 TYR A N 1
ATOM 898 C CA . TYR A 1 115 ? -6.092 2.679 17.728 1.00 86.00 115 TYR A CA 1
ATOM 899 C C . TYR A 1 115 ? -5.841 1.200 18.049 1.00 86.00 115 TYR A C 1
ATOM 901 O O . TYR A 1 115 ? -6.274 0.326 17.304 1.00 86.00 115 TYR A O 1
ATOM 909 N N . VAL A 1 116 ? -5.233 0.904 19.203 1.00 91.00 116 VAL A N 1
ATOM 910 C CA . VAL A 1 116 ? -5.034 -0.478 19.674 1.00 91.00 116 VAL A CA 1
ATOM 911 C C . VAL A 1 116 ? -6.382 -1.177 19.850 1.00 91.00 116 VAL A C 1
ATOM 913 O O . VAL A 1 116 ? -6.589 -2.268 19.321 1.00 91.00 116 VAL A O 1
ATOM 916 N N . ASP A 1 117 ? -7.337 -0.519 20.510 1.00 92.62 117 ASP A N 1
ATOM 917 C CA . ASP A 1 117 ? -8.673 -1.077 20.735 1.00 92.62 117 ASP A CA 1
ATOM 918 C C . ASP A 1 117 ? -9.429 -1.329 19.426 1.00 92.62 117 ASP A C 1
ATOM 920 O O . ASP A 1 117 ? -10.212 -2.278 19.336 1.00 92.62 117 ASP A O 1
ATOM 924 N N . PHE A 1 118 ? -9.227 -0.477 18.417 1.00 91.19 118 PHE A N 1
ATOM 925 C CA . PHE A 1 118 ? -9.777 -0.674 17.082 1.00 91.19 118 PHE A CA 1
ATOM 926 C C . PHE A 1 118 ? -9.202 -1.939 16.436 1.00 91.19 118 PHE A C 1
ATOM 928 O O . PHE A 1 118 ? -9.974 -2.836 16.093 1.00 91.19 118 PHE A O 1
ATOM 935 N N . PHE A 1 119 ? -7.874 -2.067 16.342 1.00 90.62 119 PHE A N 1
ATOM 936 C CA . PHE A 1 119 ? -7.255 -3.220 15.682 1.00 90.62 119 PHE A CA 1
ATOM 937 C C . PHE A 1 119 ? -7.531 -4.538 16.417 1.00 90.62 119 PHE A C 1
ATOM 939 O O . PHE A 1 119 ? -7.755 -5.558 15.773 1.00 90.62 119 PHE A O 1
ATOM 946 N N . GLN A 1 120 ? -7.640 -4.530 17.748 1.00 92.75 120 GLN A N 1
ATOM 947 C CA . GLN A 1 120 ? -8.067 -5.708 18.514 1.00 92.75 120 GLN A CA 1
ATOM 948 C C . GLN A 1 120 ? -9.522 -6.131 18.239 1.00 92.75 120 GLN A C 1
ATOM 950 O O . GLN A 1 120 ? -9.890 -7.286 18.471 1.00 92.75 120 GLN A O 1
ATOM 955 N N . ARG A 1 121 ? -10.407 -5.215 17.821 1.00 93.56 121 ARG A N 1
ATOM 956 C CA . ARG A 1 121 ? -11.755 -5.573 17.337 1.00 93.56 121 ARG A CA 1
ATOM 957 C C . ARG A 1 121 ? -11.700 -6.042 15.890 1.00 93.56 121 ARG A C 1
ATOM 959 O O . ARG A 1 121 ? -12.261 -7.090 15.591 1.00 93.56 121 ARG A O 1
ATOM 966 N N . TYR A 1 122 ? -10.980 -5.312 15.041 1.00 90.06 122 TYR A N 1
ATOM 967 C CA . TYR A 1 122 ? -10.802 -5.627 13.626 1.00 90.06 122 TYR A CA 1
ATOM 968 C C . TYR A 1 122 ? -10.308 -7.062 13.418 1.00 90.06 122 TYR A C 1
ATOM 970 O O . TYR A 1 122 ? -10.912 -7.824 12.669 1.00 90.06 122 TYR A O 1
ATOM 978 N N . THR A 1 123 ? -9.286 -7.484 14.166 1.00 86.94 123 THR A N 1
ATOM 979 C CA . THR A 1 123 ? -8.715 -8.835 14.054 1.00 86.94 123 THR A CA 1
ATOM 980 C C . THR A 1 123 ? -9.688 -9.939 14.464 1.00 86.94 123 THR A C 1
ATOM 982 O O . THR A 1 123 ? -9.601 -11.048 13.945 1.00 86.94 123 THR A O 1
ATOM 985 N N . ARG A 1 124 ? -10.646 -9.654 15.355 1.00 87.81 124 ARG A N 1
ATOM 986 C CA . ARG A 1 124 ? -11.703 -10.602 15.745 1.00 87.81 124 ARG A CA 1
ATOM 987 C C . ARG A 1 124 ? -12.854 -10.651 14.745 1.00 87.81 124 ARG A C 1
ATOM 989 O O . ARG A 1 124 ? -13.435 -11.712 14.566 1.00 87.81 124 ARG A O 1
ATOM 996 N N . GLU A 1 125 ? -13.196 -9.519 14.136 1.00 90.62 125 GLU A N 1
ATOM 997 C CA . GLU A 1 125 ? -14.304 -9.426 13.179 1.00 90.62 125 GLU A CA 1
ATOM 998 C C . GLU A 1 125 ? -13.920 -9.934 11.788 1.00 90.62 125 GLU A C 1
ATOM 1000 O O . GLU A 1 125 ? -14.691 -10.662 11.169 1.00 90.62 125 GLU A O 1
ATOM 1005 N N . VAL A 1 126 ? -12.741 -9.554 11.295 1.00 86.88 126 VAL A N 1
ATOM 1006 C CA . VAL A 1 126 ? -12.296 -9.860 9.927 1.00 86.88 126 VAL A CA 1
ATOM 1007 C C . VAL A 1 126 ? -11.446 -11.135 9.887 1.00 86.88 126 VAL A C 1
ATOM 1009 O O . VAL A 1 126 ? -11.517 -11.908 8.928 1.00 86.88 126 VAL A O 1
ATOM 1012 N N . GLY A 1 127 ? -10.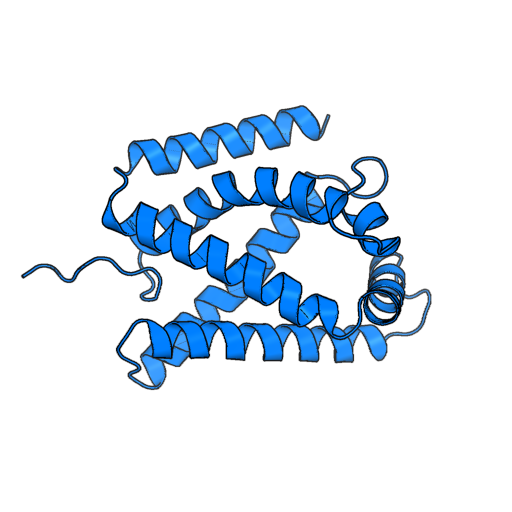675 -11.399 10.947 1.00 84.88 127 GLY A N 1
ATOM 1013 C CA . GLY A 1 127 ? -9.861 -12.607 11.082 1.00 84.88 127 GLY A CA 1
ATOM 1014 C C . GLY A 1 127 ? -8.913 -12.823 9.900 1.00 84.88 127 GLY A C 1
ATOM 1015 O O . GLY A 1 127 ? -8.261 -11.897 9.423 1.00 84.88 127 GLY A O 1
ATOM 1016 N N . VAL A 1 128 ? -8.863 -14.061 9.398 1.00 81.69 128 VAL A N 1
ATOM 1017 C CA . VAL A 1 128 ? -8.027 -14.452 8.245 1.00 81.69 128 VAL A CA 1
ATOM 1018 C C . VAL A 1 128 ? -8.454 -13.750 6.948 1.00 81.69 128 VAL A C 1
ATOM 1020 O O . VAL A 1 128 ? -7.650 -13.617 6.028 1.00 81.69 128 VAL A O 1
ATOM 1023 N N . GLY A 1 129 ? -9.693 -13.248 6.875 1.00 84.44 129 GLY A N 1
ATOM 1024 C CA . GLY A 1 129 ? -10.174 -12.485 5.723 1.00 84.44 129 GLY A CA 1
ATOM 1025 C C . GLY A 1 129 ? -9.348 -11.226 5.444 1.00 84.44 129 GLY A C 1
ATOM 1026 O O . GLY A 1 129 ? -9.240 -10.837 4.285 1.00 84.44 129 GLY A O 1
ATOM 1027 N N . ALA A 1 130 ? -8.712 -10.646 6.471 1.00 85.25 130 ALA A N 1
ATOM 1028 C CA . ALA A 1 130 ? -7.860 -9.466 6.333 1.00 85.25 130 ALA A CA 1
ATOM 1029 C C . ALA A 1 130 ? -6.622 -9.787 5.486 1.00 85.25 130 ALA A C 1
ATOM 1031 O O . ALA A 1 130 ? -6.404 -9.150 4.466 1.00 85.25 130 ALA A O 1
ATOM 1032 N N . LEU A 1 131 ? -5.909 -10.873 5.810 1.00 87.50 131 LEU A N 1
ATOM 1033 C CA . LEU A 1 131 ? -4.733 -11.330 5.053 1.00 87.50 131 LEU A CA 1
ATOM 1034 C C . LEU A 1 131 ? -5.045 -11.545 3.566 1.00 87.50 131 LEU A C 1
ATOM 1036 O O . LEU A 1 131 ? -4.267 -11.156 2.694 1.00 87.50 131 LEU A O 1
ATOM 1040 N N . VAL A 1 132 ? -6.186 -12.172 3.262 1.00 89.81 132 VAL A N 1
ATOM 1041 C CA . VAL A 1 132 ? -6.605 -12.425 1.874 1.00 89.81 132 VAL A CA 1
ATOM 1042 C C . VAL A 1 132 ? -6.975 -11.119 1.170 1.00 89.81 132 VAL A C 1
ATOM 1044 O O . VAL A 1 132 ? -6.548 -10.903 0.035 1.00 89.81 132 VAL A O 1
ATOM 1047 N N . GLY A 1 133 ? -7.734 -10.246 1.837 1.00 91.12 133 GLY A N 1
ATOM 1048 C CA . GLY A 1 133 ? -8.109 -8.931 1.316 1.00 91.12 133 GLY A CA 1
ATOM 1049 C C . GLY A 1 133 ? -6.891 -8.064 1.005 1.00 91.12 133 GLY A C 1
ATOM 1050 O O . GLY A 1 133 ? -6.758 -7.588 -0.122 1.00 91.12 133 GLY A O 1
ATOM 1051 N N . ASP A 1 134 ? -5.963 -7.959 1.953 1.00 92.00 134 ASP A N 1
ATOM 1052 C CA . ASP A 1 134 ? -4.735 -7.169 1.836 1.00 92.00 134 ASP A CA 1
ATOM 1053 C C . ASP A 1 134 ? -3.829 -7.720 0.726 1.00 92.00 134 ASP A C 1
ATOM 1055 O O . ASP A 1 134 ? -3.242 -6.962 -0.046 1.00 92.00 134 ASP A O 1
ATOM 1059 N N . SER A 1 135 ? -3.784 -9.049 0.559 1.00 95.19 135 SER A N 1
ATOM 1060 C CA . SER A 1 135 ? -3.057 -9.684 -0.551 1.00 95.19 135 SER A CA 1
ATOM 1061 C C . SER A 1 135 ? -3.646 -9.316 -1.912 1.00 95.19 135 SER A C 1
ATOM 1063 O O . SER A 1 135 ? -2.907 -8.988 -2.838 1.00 95.19 135 SER A O 1
ATOM 1065 N N . LEU A 1 136 ? -4.975 -9.368 -2.058 1.00 95.06 136 LEU A N 1
ATOM 1066 C CA . LEU A 1 136 ? -5.644 -8.992 -3.306 1.00 95.06 136 LEU A CA 1
ATOM 1067 C C . LEU A 1 136 ? -5.451 -7.503 -3.606 1.00 95.06 136 LEU A C 1
ATOM 1069 O O . LEU A 1 136 ? -5.119 -7.148 -4.738 1.00 95.06 136 LEU A O 1
ATOM 1073 N N . TYR A 1 137 ? -5.596 -6.654 -2.588 1.00 95.50 137 TYR A N 1
ATOM 1074 C CA . TYR A 1 137 ? -5.319 -5.225 -2.671 1.00 95.50 137 TYR A CA 1
ATOM 1075 C C . TYR A 1 137 ? -3.880 -4.962 -3.149 1.00 95.50 137 TYR A C 1
ATOM 1077 O O . TYR A 1 137 ? -3.676 -4.248 -4.135 1.00 95.50 137 TYR A O 1
ATOM 1085 N N . GLY A 1 138 ? -2.891 -5.608 -2.525 1.00 96.69 138 GLY A N 1
ATOM 1086 C CA . GLY A 1 138 ? -1.479 -5.484 -2.881 1.00 96.69 138 GLY A CA 1
ATOM 1087 C C . GLY A 1 138 ? -1.150 -6.015 -4.279 1.00 96.69 138 GLY A C 1
ATOM 1088 O O . GLY A 1 138 ? -0.375 -5.392 -5.003 1.00 96.69 138 GLY A O 1
ATOM 1089 N N . ILE A 1 139 ? -1.766 -7.122 -4.712 1.00 97.38 139 ILE A N 1
ATOM 1090 C CA . ILE A 1 139 ? -1.590 -7.679 -6.066 1.00 97.38 139 ILE A CA 1
ATOM 1091 C C . ILE A 1 139 ? -2.094 -6.704 -7.131 1.00 97.38 139 ILE A C 1
ATOM 1093 O O . ILE A 1 139 ? -1.398 -6.476 -8.124 1.00 97.38 139 ILE A O 1
ATOM 1097 N N . VAL A 1 140 ? -3.285 -6.128 -6.937 1.00 97.75 140 VAL A N 1
ATOM 1098 C CA . VAL A 1 140 ? -3.849 -5.145 -7.873 1.00 97.75 140 VAL A CA 1
ATOM 1099 C C . VAL A 1 140 ? -2.934 -3.928 -7.954 1.00 97.75 140 VAL A C 1
ATOM 1101 O O . VAL A 1 140 ? -2.550 -3.525 -9.052 1.00 97.75 140 VAL A O 1
ATOM 1104 N N . TRP A 1 141 ? -2.497 -3.404 -6.809 1.00 98.00 141 TRP A N 1
ATOM 1105 C CA . TRP A 1 141 ? -1.574 -2.275 -6.772 1.00 98.00 141 TRP A CA 1
ATOM 1106 C C . TRP A 1 141 ? -0.238 -2.594 -7.464 1.00 98.00 141 TRP A C 1
ATOM 1108 O O . TRP A 1 141 ? 0.197 -1.833 -8.329 1.00 98.00 141 TRP A O 1
ATOM 1118 N N . LEU A 1 142 ? 0.383 -3.745 -7.191 1.00 97.44 142 LEU A N 1
ATOM 1119 C CA . LEU A 1 142 ? 1.611 -4.182 -7.869 1.00 97.44 142 LEU A CA 1
ATOM 1120 C C . LEU A 1 142 ? 1.438 -4.300 -9.386 1.00 97.44 142 LEU A C 1
ATOM 1122 O O . LEU A 1 142 ? 2.328 -3.896 -10.140 1.00 97.44 142 LEU A O 1
ATOM 1126 N N . ALA A 1 143 ? 0.310 -4.848 -9.842 1.00 97.19 143 ALA A N 1
ATOM 1127 C CA . ALA A 1 143 ? 0.010 -4.984 -11.261 1.00 97.19 143 ALA A CA 1
ATOM 1128 C C . ALA A 1 143 ? -0.139 -3.612 -11.933 1.00 97.19 143 ALA A C 1
ATOM 1130 O O . ALA A 1 143 ? 0.472 -3.377 -12.980 1.00 97.19 143 ALA A O 1
ATOM 1131 N N . LEU A 1 144 ? -0.876 -2.683 -11.307 1.00 97.94 144 LEU A N 1
ATOM 1132 C CA . LEU A 1 144 ? -0.979 -1.301 -11.781 1.00 97.94 144 LEU A CA 1
ATOM 1133 C C . LEU A 1 144 ? 0.396 -0.626 -11.808 1.00 97.94 144 LEU A C 1
ATOM 1135 O O . LEU A 1 144 ? 0.757 -0.024 -12.817 1.00 97.94 144 LEU A O 1
ATOM 1139 N N . ALA A 1 145 ? 1.188 -0.764 -10.745 1.00 97.94 145 ALA A N 1
ATOM 1140 C CA . ALA A 1 145 ? 2.516 -0.169 -10.652 1.00 97.94 145 ALA A CA 1
ATOM 1141 C C . ALA A 1 145 ? 3.444 -0.693 -11.753 1.00 97.94 145 ALA A C 1
ATOM 1143 O O . ALA A 1 145 ? 4.067 0.099 -12.458 1.00 97.94 145 ALA A O 1
ATOM 1144 N N . GLN A 1 146 ? 3.493 -2.010 -11.980 1.00 96.62 146 GLN A N 1
ATOM 1145 C CA . GLN A 1 146 ? 4.272 -2.585 -13.079 1.00 96.62 146 GLN A CA 1
ATOM 1146 C C . GLN A 1 146 ? 3.777 -2.083 -14.444 1.00 96.62 146 GLN A C 1
ATOM 1148 O O . GLN A 1 146 ? 4.602 -1.771 -15.306 1.00 96.62 146 GLN A O 1
ATOM 1153 N N . GLY A 1 147 ? 2.461 -1.963 -14.644 1.00 96.56 147 GLY A N 1
ATOM 1154 C CA . GLY A 1 147 ? 1.876 -1.399 -15.861 1.00 96.56 147 GLY A CA 1
ATOM 1155 C C . GLY A 1 147 ? 2.310 0.049 -16.104 1.00 96.56 147 GLY A C 1
ATOM 1156 O O . GLY A 1 147 ? 2.810 0.369 -17.182 1.00 96.56 147 GLY A O 1
ATOM 1157 N N . LEU A 1 148 ? 2.207 0.910 -15.088 1.00 97.31 148 LEU A N 1
ATOM 1158 C CA . LEU A 1 148 ? 2.621 2.312 -15.177 1.00 97.31 148 LEU A CA 1
ATOM 1159 C C . LEU A 1 148 ? 4.120 2.449 -15.456 1.00 97.31 148 LEU A C 1
ATOM 1161 O O . LEU A 1 148 ? 4.512 3.208 -16.337 1.00 97.31 148 LEU A O 1
ATOM 1165 N N . VAL A 1 149 ? 4.953 1.667 -14.767 1.00 96.38 149 VAL A N 1
ATOM 1166 C CA . VAL A 1 149 ? 6.407 1.644 -14.984 1.00 96.38 149 VAL A CA 1
ATOM 1167 C C . VAL A 1 149 ? 6.768 1.218 -16.411 1.00 96.38 149 VAL A C 1
ATOM 1169 O O . VAL A 1 149 ? 7.754 1.705 -16.964 1.00 96.38 149 VAL A O 1
ATOM 1172 N N . SER A 1 150 ? 5.991 0.312 -17.009 1.00 95.25 150 SER A N 1
ATOM 1173 C CA . SER A 1 150 ? 6.296 -0.262 -18.326 1.00 95.25 150 SER A CA 1
ATOM 1174 C C . SER A 1 150 ? 5.787 0.589 -19.487 1.00 95.25 150 SER A C 1
ATOM 1176 O O . SER A 1 150 ? 6.416 0.607 -20.543 1.00 95.25 150 SER A O 1
ATOM 1178 N N . PHE A 1 151 ? 4.644 1.259 -19.313 1.00 95.56 151 PHE A N 1
ATOM 1179 C CA . PHE A 1 151 ? 3.886 1.819 -20.437 1.00 95.56 151 PHE A CA 1
ATOM 1180 C C . PHE A 1 151 ? 3.494 3.288 -20.268 1.00 95.56 151 PHE A C 1
ATOM 1182 O O . PHE A 1 151 ? 3.230 3.957 -21.266 1.00 95.56 151 PHE A O 1
ATOM 1189 N N . ALA A 1 152 ? 3.437 3.807 -19.039 1.00 96.50 152 ALA A N 1
ATOM 1190 C CA . ALA A 1 152 ? 2.921 5.147 -18.794 1.00 96.50 152 ALA A CA 1
ATOM 1191 C C . ALA A 1 152 ? 4.053 6.189 -18.792 1.00 96.50 152 ALA A C 1
ATOM 1193 O O . ALA A 1 152 ? 5.031 6.041 -18.051 1.00 96.50 152 ALA A O 1
ATOM 1194 N N . PRO A 1 153 ? 3.937 7.285 -19.564 1.00 96.94 153 PRO A N 1
ATOM 1195 C CA . PRO A 1 153 ? 4.924 8.356 -19.530 1.00 96.94 153 PRO A CA 1
ATOM 1196 C C . PRO A 1 153 ? 4.925 9.055 -18.164 1.00 96.94 153 PRO A C 1
ATOM 1198 O O . PRO A 1 153 ? 3.884 9.195 -17.522 1.00 96.94 153 PRO A O 1
ATOM 1201 N N . VAL A 1 154 ? 6.087 9.568 -17.749 1.00 97.31 154 VAL A N 1
ATOM 1202 C CA . VAL A 1 154 ? 6.301 10.206 -16.432 1.00 97.31 154 VAL A CA 1
ATOM 1203 C C . VAL A 1 154 ? 5.235 11.254 -16.092 1.00 97.31 154 VAL A C 1
ATOM 1205 O O . VAL A 1 154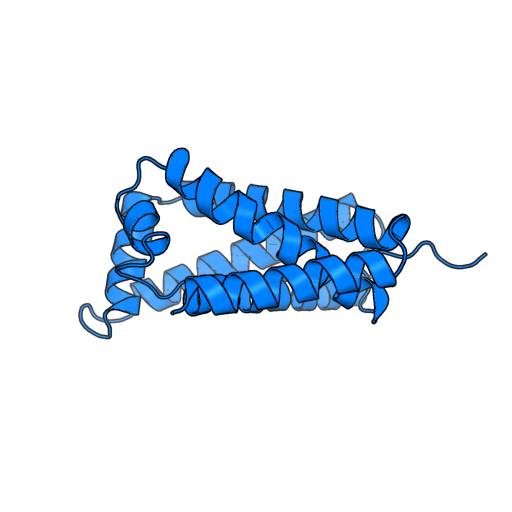 ? 4.742 11.279 -14.968 1.00 97.31 154 VAL A O 1
ATOM 1208 N N . TRP A 1 155 ? 4.823 12.085 -17.054 1.00 97.94 155 TRP A N 1
ATOM 1209 C CA . TRP A 1 155 ? 3.832 13.137 -16.804 1.00 97.94 155 TRP A CA 1
ATOM 1210 C C . TRP A 1 155 ? 2.454 12.586 -16.400 1.00 97.94 155 TRP A C 1
ATOM 1212 O O . TRP A 1 155 ? 1.790 13.204 -15.575 1.00 97.94 155 TRP A O 1
ATOM 1222 N N . THR A 1 156 ? 2.033 11.419 -16.912 1.00 97.75 156 THR A N 1
ATOM 1223 C CA . THR A 1 156 ? 0.756 10.790 -16.506 1.00 97.75 156 THR A CA 1
ATOM 1224 C C . THR A 1 156 ? 0.813 10.279 -15.072 1.00 97.75 156 THR A C 1
ATOM 1226 O O . THR A 1 156 ? -0.144 10.447 -14.321 1.00 97.75 156 THR A O 1
ATOM 1229 N N . GLN A 1 157 ? 1.956 9.717 -14.670 1.00 98.38 157 GLN A N 1
ATOM 1230 C CA . GLN A 1 157 ? 2.192 9.260 -13.302 1.00 98.38 157 GLN A CA 1
ATOM 1231 C C . GLN A 1 157 ? 2.156 10.445 -12.327 1.00 98.38 157 GLN A C 1
ATOM 1233 O O . GLN A 1 157 ? 1.474 10.391 -11.308 1.00 98.38 157 GLN A O 1
ATOM 1238 N N . LEU A 1 158 ? 2.816 11.553 -12.680 1.00 98.44 158 LEU A N 1
ATOM 1239 C CA . LEU A 1 158 ? 2.774 12.790 -11.897 1.00 98.44 158 LEU A CA 1
ATOM 1240 C C . LEU A 1 158 ? 1.366 13.393 -11.837 1.00 98.44 158 LEU A C 1
ATOM 1242 O O . LEU A 1 158 ? 0.938 13.815 -10.768 1.00 98.44 158 LEU A O 1
ATOM 1246 N N . ALA A 1 159 ? 0.631 13.406 -12.952 1.00 98.38 159 ALA A N 1
ATOM 1247 C CA . ALA A 1 159 ? -0.742 13.902 -12.985 1.00 98.38 159 ALA A CA 1
ATOM 1248 C C . ALA A 1 159 ? -1.654 13.107 -12.038 1.00 98.38 159 ALA A C 1
ATOM 1250 O O . ALA A 1 159 ? -2.414 13.714 -11.288 1.00 98.38 159 ALA A O 1
ATOM 1251 N N . ALA A 1 160 ? -1.537 11.774 -12.015 1.00 98.12 160 ALA A N 1
ATOM 1252 C CA . ALA A 1 160 ? -2.283 10.928 -11.084 1.00 98.12 160 ALA A CA 1
ATOM 1253 C C . ALA A 1 160 ? -1.987 11.289 -9.618 1.00 98.12 160 ALA A C 1
ATOM 1255 O O . ALA A 1 160 ? -2.915 11.471 -8.832 1.00 98.12 160 ALA A O 1
ATOM 1256 N N . ILE A 1 161 ? -0.708 11.469 -9.269 1.00 98.38 161 ILE A N 1
ATOM 1257 C CA . ILE A 1 161 ? -0.286 11.852 -7.914 1.00 98.38 161 ILE A CA 1
ATOM 1258 C C . ILE A 1 161 ? -0.835 13.231 -7.533 1.00 98.38 161 ILE A C 1
ATOM 1260 O O . ILE A 1 161 ? -1.406 13.391 -6.457 1.00 98.38 161 ILE A O 1
ATOM 1264 N N . VAL A 1 162 ? -0.704 14.226 -8.413 1.00 98.06 162 VAL A N 1
ATOM 1265 C CA . VAL A 1 162 ? -1.174 15.596 -8.147 1.00 98.06 162 VAL A CA 1
ATOM 1266 C C . VAL A 1 162 ? -2.691 15.639 -7.979 1.00 98.06 162 VAL A C 1
ATOM 1268 O O . VAL A 1 162 ? -3.180 16.270 -7.044 1.00 98.06 162 VAL A O 1
ATOM 1271 N N . LEU A 1 163 ? -3.443 14.946 -8.839 1.00 96.94 163 LEU A N 1
ATOM 1272 C CA . LEU A 1 163 ? -4.901 14.863 -8.724 1.00 96.94 163 LEU A CA 1
ATOM 1273 C C . LEU A 1 163 ? -5.327 14.171 -7.428 1.00 96.94 163 LEU A C 1
ATOM 1275 O O . LEU A 1 163 ? -6.256 14.634 -6.771 1.00 96.94 163 LEU A O 1
ATOM 1279 N N . PHE A 1 164 ? -4.627 13.110 -7.025 1.00 96.06 164 PHE A N 1
ATOM 1280 C CA . PHE A 1 164 ? -4.862 12.444 -5.748 1.00 96.06 164 PHE A CA 1
ATOM 1281 C C . PHE A 1 164 ? -4.570 13.358 -4.553 1.00 96.06 164 PHE A C 1
ATOM 1283 O O . PHE A 1 164 ? -5.384 13.457 -3.638 1.00 96.06 164 PHE A O 1
ATOM 1290 N N . MET A 1 165 ? -3.451 14.086 -4.564 1.00 94.75 165 MET A N 1
ATOM 1291 C CA . MET A 1 165 ? -3.131 15.062 -3.516 1.00 94.75 165 MET A CA 1
ATOM 1292 C C . MET A 1 165 ? -4.171 16.186 -3.439 1.00 94.75 165 MET A C 1
ATOM 1294 O O . MET A 1 165 ? -4.587 16.581 -2.354 1.00 94.75 165 MET A O 1
ATOM 1298 N N . PHE A 1 166 ? -4.636 16.684 -4.585 1.00 94.19 166 PHE A N 1
ATOM 1299 C CA . PHE A 1 166 ? -5.705 17.678 -4.624 1.00 94.19 166 PHE A CA 1
ATOM 1300 C C . PHE A 1 166 ? -7.023 17.110 -4.081 1.00 94.19 166 PHE A C 1
ATOM 1302 O O . PHE A 1 166 ? -7.660 17.732 -3.236 1.00 94.19 166 PHE A O 1
ATOM 1309 N N . GLY A 1 167 ? -7.406 15.905 -4.509 1.00 91.38 167 GLY A N 1
ATOM 1310 C CA . GLY A 1 167 ? -8.606 15.226 -4.025 1.00 91.38 167 GLY A CA 1
ATOM 1311 C C . GLY A 1 167 ? -8.570 14.987 -2.517 1.00 91.38 167 GLY A C 1
ATOM 1312 O O . GLY A 1 167 ? -9.535 15.302 -1.830 1.00 91.38 167 GLY A O 1
ATOM 1313 N N . THR A 1 168 ? -7.442 14.505 -1.991 1.00 89.06 168 THR A N 1
ATOM 1314 C CA . THR A 1 168 ? -7.251 14.284 -0.548 1.00 89.06 168 THR A CA 1
ATOM 1315 C C . THR A 1 168 ? -7.322 15.573 0.251 1.00 89.06 168 THR A C 1
ATOM 1317 O O . THR A 1 168 ? -7.948 15.579 1.309 1.00 89.06 168 THR A O 1
ATOM 1320 N N . LEU A 1 169 ? -6.755 16.669 -0.260 1.00 87.62 169 LEU A N 1
ATOM 1321 C CA . LEU A 1 169 ? -6.897 17.990 0.344 1.00 87.62 169 LEU A CA 1
ATOM 1322 C C . LEU A 1 169 ? -8.373 18.399 0.419 1.00 87.62 169 LEU A C 1
ATOM 1324 O O . LEU A 1 169 ? -8.844 18.751 1.492 1.00 87.62 169 LEU A O 1
ATOM 1328 N N . VAL A 1 170 ? -9.110 18.299 -0.692 1.00 87.94 170 VAL A N 1
ATOM 1329 C CA . VAL A 1 170 ? -10.522 18.713 -0.775 1.00 87.94 170 VAL A CA 1
ATOM 1330 C C . VAL A 1 170 ? -11.422 17.915 0.168 1.00 87.94 170 VAL A C 1
ATOM 1332 O O . VAL A 1 170 ? -12.304 18.503 0.778 1.00 87.94 170 VAL A O 1
ATOM 1335 N N . VAL A 1 171 ? -11.215 16.602 0.309 1.00 84.88 171 VAL A N 1
ATOM 1336 C CA . VAL A 1 171 ? -12.059 15.750 1.177 1.00 84.88 171 VAL A CA 1
ATOM 1337 C C . VAL A 1 171 ? -11.640 15.755 2.650 1.00 84.88 171 VAL A C 1
ATOM 1339 O O . VAL A 1 171 ? -12.339 15.177 3.480 1.00 84.88 171 VAL A O 1
ATOM 1342 N N . SER A 1 172 ? -10.487 16.346 2.976 1.00 77.19 172 SER A N 1
ATOM 1343 C CA . SER A 1 172 ? -9.998 16.453 4.358 1.00 77.19 172 SER A CA 1
ATOM 1344 C C . SER A 1 172 ? -10.471 17.726 5.075 1.00 77.19 172 SER A C 1
ATOM 1346 O O . SER A 1 172 ? -10.206 17.857 6.271 1.00 77.19 172 SER A O 1
ATOM 1348 N N . TYR A 1 173 ? -11.153 18.635 4.369 1.00 63.28 173 TYR A N 1
ATOM 1349 C CA . TYR A 1 173 ? -11.831 19.822 4.909 1.00 63.28 173 TYR A CA 1
ATOM 1350 C C . TYR A 1 173 ? -13.350 19.638 4.884 1.00 63.28 173 TYR A C 1
ATOM 1352 O O . TYR A 1 173 ? -14.005 20.168 5.810 1.00 63.28 173 TYR A O 1
#

Sequence (173 aa):
MAATPSIFRLSPSSLLGWTAAYSIWEPISYFLIRALSGARTVGEYYDPRRTPVAVVFFGDFIYSTFILLVAQALGAGVGLQGMWKNLGMFLGVQWTSDYLWYLLVSALPKGTSRYVDFFQRYTREVGVGALVGDSLYGIVWLALAQGLVSFAPVWTQLAAIVLFMFGTLVVSY

Secondary structure (DSSP, 8-state):
-PPPP-TTS-SHHHHHHHHHHHHHHHHHHHHHHHHH---HHHHHHT-TTTS-HHHHHHHHHHHHHHHHHHHHHHHHHTT--SHHHHHHHHHHHHHHHHHHHHHHHHHSPTTS-HHHHHHHHHHHHTTHHHHHHHHHHHHHHHHHHHHHHHH--HHHHHHHHHHHHHHHHHHT-

Foldseek 3Di:
DPPQDALLADDPLNVLLLLLLLLVQVVVCLVVVCVPDPFVLSVQLSDCVRDPPCCSSVVLSVLLVVLSVVLSVVCVVVVPDDDVVSLVSSLVSVVVSVVVVVVVLVPDDPPPDPVSVSVVSVCVRCPCVVSVVVSVSSVSSNVSSRVCSRPNDSVSSVVSNVVSVVVSVVSSD

pLDDT: mean 91.66, std 7.14, range [44.59, 98.56]

Radius of gyration: 16.99 Å; chains: 1; bounding box: 40×35×52 Å